Protein AF-A0A661FPR7-F1 (afdb_monomer_lite)

pLDDT: mean 86.94, std 18.18, range [36.91, 98.88]

Structure (mmCIF, N/CA/C/O backbone):
data_AF-A0A661FPR7-F1
#
_entry.id   AF-A0A661FPR7-F1
#
loop_
_atom_site.group_PDB
_atom_site.id
_atom_site.type_symbol
_atom_site.label_atom_id
_atom_site.label_alt_id
_atom_site.label_comp_id
_atom_site.label_asym_id
_atom_site.label_entity_id
_atom_site.label_seq_id
_atom_site.pdbx_PDB_ins_code
_atom_site.Cartn_x
_atom_site.Cartn_y
_atom_site.Cartn_z
_atom_site.occupancy
_atom_site.B_iso_or_equiv
_atom_site.auth_seq_id
_atom_site.auth_comp_id
_atom_site.auth_asym_id
_atom_site.auth_atom_id
_atom_site.pdbx_PDB_model_num
ATOM 1 N N . MET A 1 1 ? 42.138 3.152 46.564 1.00 50.97 1 MET A N 1
ATOM 2 C CA . MET A 1 1 ? 40.752 2.618 46.554 1.00 50.97 1 MET A CA 1
ATOM 3 C C . MET A 1 1 ? 39.761 3.448 45.721 1.00 50.97 1 MET A C 1
ATOM 5 O O . MET A 1 1 ? 38.853 2.860 45.160 1.00 50.97 1 MET A O 1
ATOM 9 N N . LYS A 1 2 ? 39.951 4.770 45.554 1.00 46.88 2 LYS A N 1
ATOM 10 C CA . LYS A 1 2 ? 39.061 5.651 44.760 1.00 46.88 2 LYS A CA 1
ATOM 11 C C . LYS A 1 2 ? 39.205 5.530 43.225 1.00 46.88 2 LYS A C 1
ATOM 13 O O . LYS A 1 2 ? 38.244 5.765 42.508 1.00 46.88 2 LYS A O 1
ATOM 18 N N . ALA A 1 3 ? 40.358 5.079 42.719 1.00 44.66 3 ALA A N 1
ATOM 19 C CA . ALA A 1 3 ? 40.619 4.968 41.275 1.00 44.66 3 ALA A CA 1
ATOM 20 C C . ALA A 1 3 ? 39.901 3.788 40.576 1.00 44.66 3 ALA A C 1
ATOM 22 O O . ALA A 1 3 ? 39.592 3.871 39.395 1.00 44.66 3 ALA A O 1
ATOM 23 N N . LYS A 1 4 ? 39.566 2.709 41.303 1.00 40.62 4 LYS A N 1
ATOM 24 C CA . LYS A 1 4 ? 38.882 1.528 40.732 1.00 40.62 4 LYS A CA 1
ATOM 25 C C . LYS A 1 4 ? 37.366 1.706 40.556 1.00 40.62 4 LYS A C 1
ATOM 27 O O . LYS A 1 4 ? 36.742 0.888 39.891 1.00 40.62 4 LYS A O 1
ATOM 32 N N . ILE A 1 5 ? 36.780 2.747 41.153 1.00 47.50 5 ILE A N 1
ATOM 33 C CA . ILE A 1 5 ? 35.338 3.032 41.066 1.00 47.50 5 ILE A CA 1
ATOM 34 C C . ILE A 1 5 ? 35.040 3.872 39.816 1.00 47.50 5 ILE A C 1
ATOM 36 O O . ILE A 1 5 ? 34.096 3.573 39.095 1.00 47.50 5 ILE A O 1
ATOM 40 N N . ILE A 1 6 ? 35.910 4.830 39.478 1.00 44.97 6 ILE A N 1
ATOM 41 C CA . ILE A 1 6 ? 35.763 5.676 38.278 1.00 44.97 6 ILE A CA 1
ATOM 42 C C . ILE A 1 6 ? 35.897 4.839 36.994 1.00 44.97 6 ILE A C 1
ATOM 44 O O . ILE A 1 6 ? 35.149 5.031 36.040 1.00 44.97 6 ILE A O 1
ATOM 48 N N . GLN A 1 7 ? 36.774 3.832 37.002 1.00 36.91 7 GLN A N 1
ATOM 49 C CA . GLN A 1 7 ? 36.985 2.942 35.858 1.00 36.91 7 GLN A CA 1
ATOM 50 C C . GLN A 1 7 ? 35.841 1.937 35.634 1.00 36.91 7 GLN A C 1
ATOM 52 O O . GLN A 1 7 ? 35.671 1.449 34.522 1.00 36.91 7 GLN A O 1
ATOM 57 N N . LYS A 1 8 ? 35.025 1.655 36.660 1.00 37.44 8 LYS A N 1
ATOM 58 C CA . LYS A 1 8 ? 33.826 0.814 36.517 1.00 37.44 8 LYS A CA 1
ATOM 59 C C . LYS A 1 8 ? 32.601 1.593 36.038 1.00 37.44 8 LYS A C 1
ATOM 61 O O . LYS A 1 8 ? 31.773 0.996 35.366 1.00 37.44 8 LYS A O 1
ATOM 66 N N . CYS A 1 9 ? 32.519 2.901 36.299 1.00 38.72 9 CYS A N 1
ATOM 67 C CA . CYS A 1 9 ? 31.453 3.739 35.739 1.00 38.72 9 CYS A CA 1
ATOM 68 C C . CYS A 1 9 ? 31.640 4.032 34.241 1.00 38.72 9 CYS A C 1
ATOM 70 O O . CYS A 1 9 ? 30.649 4.220 33.545 1.00 38.72 9 CYS A O 1
ATOM 72 N N . LEU A 1 10 ? 32.878 4.036 33.724 1.00 40.69 10 LEU A N 1
ATOM 73 C CA . LEU A 1 10 ? 33.119 4.205 32.282 1.00 40.69 10 LEU A CA 1
ATOM 74 C C . LEU A 1 10 ? 32.788 2.951 31.457 1.00 40.69 10 LEU A C 1
ATOM 76 O O . LEU A 1 10 ? 32.468 3.073 30.280 1.00 40.69 10 LEU A O 1
ATOM 80 N N . LEU A 1 11 ? 32.847 1.758 32.058 1.00 37.34 11 LEU A N 1
ATOM 81 C CA . LEU A 1 11 ? 32.627 0.496 31.340 1.00 37.34 11 LEU A CA 1
ATOM 82 C C . LEU A 1 11 ? 31.146 0.082 31.268 1.00 37.34 11 LEU A C 1
ATOM 84 O O . LEU A 1 11 ? 30.785 -0.761 30.457 1.00 37.34 11 LEU A O 1
ATOM 88 N N . SER A 1 12 ? 30.278 0.666 32.100 1.00 43.31 12 SER A N 1
ATOM 89 C CA . SER A 1 12 ? 28.834 0.383 32.118 1.00 43.31 12 SER A CA 1
ATOM 90 C C . SER A 1 12 ? 28.006 1.294 31.202 1.00 43.31 12 SER A C 1
ATOM 92 O O . SER A 1 12 ? 26.794 1.132 31.127 1.00 43.31 12 SER A O 1
ATOM 94 N N . MET A 1 13 ? 28.639 2.245 30.508 1.00 46.16 13 MET A N 1
ATOM 95 C CA . MET A 1 13 ? 27.982 3.248 29.655 1.00 46.16 13 MET A CA 1
ATOM 96 C C . MET A 1 13 ? 28.426 3.122 28.187 1.00 46.16 13 MET A C 1
ATOM 98 O O . MET A 1 13 ? 28.633 4.115 27.501 1.00 46.16 13 MET A O 1
ATOM 102 N N . GLN A 1 14 ? 28.639 1.887 27.723 1.00 48.88 14 GLN A N 1
ATOM 103 C CA . GLN A 1 14 ? 29.026 1.569 26.339 1.00 48.88 14 GLN A CA 1
ATOM 104 C C . GLN A 1 14 ? 28.109 0.529 25.673 1.00 48.88 14 GLN A C 1
ATOM 106 O O . GLN A 1 14 ? 28.431 0.026 24.605 1.00 48.88 14 GLN A O 1
ATOM 111 N N . LEU A 1 15 ? 26.931 0.259 26.246 1.00 46.62 15 LEU A N 1
ATOM 112 C CA . LEU A 1 15 ? 25.796 -0.274 25.484 1.00 46.62 15 LEU A CA 1
ATOM 113 C C . LEU A 1 15 ? 24.880 0.886 25.069 1.00 46.62 15 LEU A C 1
ATOM 115 O O . LEU A 1 15 ? 23.708 0.929 25.427 1.00 46.62 15 LEU A O 1
ATOM 119 N N . LEU A 1 16 ? 25.424 1.862 24.335 1.00 52.44 16 LEU A N 1
ATOM 120 C CA . LEU A 1 16 ? 24.575 2.611 23.413 1.00 52.44 16 LEU A CA 1
ATOM 121 C C . LEU A 1 16 ? 24.360 1.672 22.231 1.00 52.44 16 LEU A C 1
ATOM 123 O O . LEU A 1 16 ? 25.306 1.369 21.506 1.00 52.44 16 LEU A O 1
ATOM 127 N N . GLY A 1 17 ? 23.142 1.142 22.129 1.00 53.03 17 GLY A N 1
ATOM 128 C CA . GLY A 1 17 ? 22.729 0.257 21.052 1.00 53.03 17 GLY A CA 1
ATOM 129 C C . GLY A 1 17 ? 23.097 0.869 19.709 1.00 53.03 17 GLY A C 1
ATOM 130 O O . GLY A 1 17 ? 22.584 1.919 19.332 1.00 53.03 17 GLY A O 1
ATOM 131 N N . PHE A 1 18 ? 24.011 0.213 19.006 1.00 47.75 18 PHE A N 1
ATOM 132 C CA . PHE A 1 18 ? 24.222 0.462 17.594 1.00 47.75 18 PHE A CA 1
ATOM 133 C C . PHE A 1 18 ? 22.993 -0.132 16.895 1.00 47.75 18 PHE A C 1
ATOM 135 O O . PHE A 1 18 ? 22.941 -1.339 16.663 1.00 47.75 18 PHE A O 1
ATOM 142 N N . SER A 1 19 ? 21.948 0.671 16.667 1.00 50.56 19 SER A N 1
ATOM 143 C CA . SER A 1 19 ? 20.879 0.252 15.763 1.00 50.56 19 SER A CA 1
ATOM 144 C C . SER A 1 19 ? 21.495 0.209 14.373 1.00 50.56 19 SER A C 1
ATOM 146 O O . SER A 1 19 ? 21.846 1.247 13.811 1.00 50.56 19 SER A O 1
ATOM 148 N N . MET A 1 20 ? 21.690 -0.991 13.836 1.00 50.03 20 MET A N 1
ATOM 149 C CA . MET A 1 20 ? 21.949 -1.128 12.409 1.00 50.03 20 MET A CA 1
ATOM 150 C C . MET A 1 20 ? 20.710 -0.551 11.724 1.00 50.03 20 MET A C 1
ATOM 152 O O . MET A 1 20 ? 19.606 -1.029 11.983 1.00 50.03 20 MET A O 1
ATOM 156 N N . ALA A 1 21 ? 20.869 0.515 10.940 1.00 54.47 21 ALA A N 1
ATOM 157 C CA . ALA A 1 21 ? 19.799 0.951 10.059 1.00 54.47 21 ALA A CA 1
ATOM 158 C C . ALA A 1 21 ? 19.581 -0.197 9.069 1.00 54.47 21 ALA A C 1
ATOM 160 O O . ALA A 1 21 ? 20.452 -0.483 8.248 1.00 54.47 21 ALA A O 1
ATOM 161 N N . VAL A 1 22 ? 18.481 -0.927 9.229 1.00 58.44 22 VAL A N 1
ATOM 162 C CA . VAL A 1 22 ? 18.015 -1.835 8.187 1.00 58.44 22 VAL A CA 1
ATOM 163 C C . VAL A 1 22 ? 17.546 -0.929 7.056 1.00 58.44 22 VAL A C 1
ATOM 165 O O . VAL A 1 22 ? 16.702 -0.064 7.282 1.00 58.44 22 VAL A O 1
ATOM 168 N N . LEU A 1 23 ? 18.149 -1.073 5.876 1.00 65.75 23 LEU A N 1
ATOM 169 C CA . LEU A 1 23 ? 17.612 -0.461 4.665 1.00 65.75 23 LEU A CA 1
ATOM 170 C C . LEU A 1 23 ? 16.286 -1.175 4.395 1.00 65.75 23 LEU A C 1
ATOM 172 O O . LEU A 1 23 ? 16.281 -2.376 4.136 1.00 65.75 23 LEU A O 1
ATOM 176 N N . SER A 1 24 ? 15.183 -0.461 4.570 1.00 74.25 24 SER A N 1
ATOM 177 C CA . SER A 1 24 ? 13.824 -0.952 4.357 1.00 74.25 24 SER A CA 1
ATOM 178 C C . SER A 1 24 ? 13.131 -0.010 3.381 1.00 74.25 24 SER A C 1
ATOM 180 O O . SER A 1 24 ? 13.503 1.157 3.248 1.00 74.25 24 SER A O 1
ATOM 182 N N . SER A 1 25 ? 12.130 -0.520 2.684 1.00 83.62 25 SER A N 1
ATOM 183 C CA . SER A 1 25 ? 11.244 0.275 1.845 1.00 83.62 25 SER A CA 1
ATOM 184 C C . SER A 1 25 ? 9.880 0.318 2.527 1.00 83.62 25 SER A C 1
ATOM 186 O O . SER A 1 25 ? 8.997 -0.454 2.164 1.00 83.62 25 SER A O 1
ATOM 188 N N . PRO A 1 26 ? 9.710 1.123 3.591 1.00 90.94 26 PRO A N 1
ATOM 189 C CA . PRO A 1 26 ? 8.502 1.103 4.385 1.00 90.94 26 PRO A CA 1
ATOM 190 C C . PRO A 1 26 ? 7.349 1.640 3.552 1.00 90.94 26 PRO A C 1
ATOM 192 O O . PRO A 1 26 ? 7.398 2.759 3.037 1.00 90.94 26 PRO A O 1
ATOM 195 N N . ILE A 1 27 ? 6.276 0.867 3.493 1.00 97.12 27 ILE A N 1
ATOM 196 C CA . ILE A 1 27 ? 4.983 1.371 3.062 1.00 97.12 27 ILE A CA 1
ATOM 197 C C . ILE A 1 27 ? 4.200 1.737 4.312 1.00 97.12 27 ILE A C 1
ATOM 199 O O . ILE A 1 27 ? 3.869 0.885 5.137 1.00 97.12 27 ILE A O 1
ATOM 203 N N . TYR A 1 28 ? 3.919 3.023 4.467 1.00 97.25 28 TYR A N 1
ATOM 204 C CA . TYR A 1 28 ? 3.070 3.513 5.534 1.00 97.25 28 TYR A CA 1
ATOM 205 C C . TYR A 1 28 ? 1.617 3.570 5.087 1.00 97.25 28 TYR A C 1
ATOM 207 O O . TYR A 1 28 ? 1.343 3.918 3.940 1.00 97.25 28 TYR A O 1
ATOM 215 N N . TYR A 1 29 ? 0.692 3.308 6.005 1.00 97.94 29 TYR A N 1
ATOM 216 C CA . TYR A 1 29 ? -0.738 3.459 5.777 1.00 97.94 29 TYR A CA 1
ATOM 217 C C . TYR A 1 29 ? -1.387 4.367 6.823 1.00 97.94 29 TYR A C 1
ATOM 219 O O . TYR A 1 29 ? -1.056 4.347 8.011 1.00 97.94 29 TYR A O 1
ATOM 227 N N . GLN A 1 30 ? -2.367 5.144 6.383 1.00 97.56 30 GLN A N 1
ATOM 228 C CA . GLN A 1 30 ? -3.408 5.714 7.227 1.00 97.56 30 GLN A CA 1
ATOM 229 C C . GLN A 1 30 ? -4.726 5.035 6.863 1.00 97.56 30 GLN A C 1
ATOM 231 O O . GLN A 1 30 ? -4.957 4.731 5.700 1.00 97.56 30 GLN A O 1
ATOM 236 N N . VAL A 1 31 ? -5.567 4.760 7.860 1.00 97.69 31 VAL A N 1
ATOM 237 C CA . VAL A 1 31 ? -6.876 4.132 7.661 1.00 97.69 31 VAL A CA 1
ATOM 238 C C . VAL A 1 31 ? -7.974 5.055 8.159 1.00 97.69 31 VAL A C 1
ATOM 240 O O . VAL A 1 31 ? -7.903 5.562 9.280 1.00 97.69 31 VAL A O 1
ATOM 243 N N . THR A 1 32 ? -8.996 5.256 7.331 1.00 97.94 32 THR A N 1
ATOM 244 C CA . THR A 1 32 ? -10.177 6.053 7.673 1.00 97.94 32 THR A CA 1
ATOM 245 C C . THR A 1 32 ? -11.442 5.232 7.449 1.00 97.94 32 THR A C 1
ATOM 247 O O . THR A 1 32 ? -11.613 4.623 6.398 1.00 97.94 32 THR A O 1
ATOM 250 N N . GLU A 1 33 ? -12.346 5.217 8.430 1.00 98.12 33 GLU A N 1
ATOM 251 C CA . GLU A 1 33 ? -13.691 4.657 8.254 1.00 98.12 33 GLU A CA 1
ATOM 252 C C . GLU A 1 33 ? -14.543 5.632 7.435 1.00 98.12 33 GLU A C 1
ATOM 254 O O . GLU A 1 33 ? -14.711 6.791 7.821 1.00 98.12 33 GLU A O 1
ATOM 259 N N . ILE A 1 34 ? -15.083 5.165 6.310 1.00 97.94 34 ILE A N 1
ATOM 260 C CA . ILE A 1 34 ? -15.958 5.960 5.443 1.00 97.94 34 ILE A CA 1
ATOM 261 C C . ILE A 1 34 ? -17.411 5.787 5.883 1.00 97.94 34 ILE A C 1
ATOM 263 O O . ILE A 1 34 ? -18.130 6.767 6.090 1.00 97.94 34 ILE A O 1
ATOM 267 N N . SER A 1 35 ? -17.853 4.534 6.027 1.00 97.12 35 SER A N 1
ATOM 268 C CA . SER A 1 35 ? -19.194 4.205 6.507 1.00 97.12 35 SER A CA 1
ATOM 269 C C . SER A 1 35 ? -19.309 2.731 6.878 1.00 97.12 35 SER A C 1
ATOM 271 O O . SER A 1 35 ? -19.083 1.869 6.037 1.00 97.12 35 SER A O 1
ATOM 273 N N . GLY A 1 36 ? -19.737 2.423 8.104 1.00 96.00 36 GLY A N 1
ATOM 274 C CA . GLY A 1 36 ? -20.021 1.043 8.497 1.00 96.00 36 GLY A CA 1
ATOM 275 C C . GLY A 1 36 ? -18.762 0.181 8.450 1.00 96.00 36 GLY A C 1
ATOM 276 O O . GLY A 1 36 ? -17.856 0.384 9.248 1.00 96.00 36 GLY A O 1
ATOM 277 N N . ASN A 1 37 ? -18.719 -0.788 7.537 1.00 97.25 37 ASN A N 1
ATOM 278 C CA . ASN A 1 37 ? -17.545 -1.626 7.314 1.00 97.25 37 ASN A CA 1
ATOM 279 C C . ASN A 1 37 ? -16.697 -1.189 6.108 1.00 97.25 37 ASN A C 1
ATOM 281 O O . ASN A 1 37 ? -15.737 -1.878 5.780 1.00 97.25 37 ASN A O 1
ATOM 285 N N . THR A 1 38 ? -17.022 -0.066 5.468 1.00 98.56 38 THR A N 1
ATOM 286 C CA . THR A 1 38 ? -16.238 0.497 4.369 1.00 98.56 38 THR A CA 1
ATOM 287 C C . THR A 1 38 ? -15.138 1.403 4.916 1.00 98.56 38 THR A C 1
ATOM 289 O O . THR A 1 38 ? -15.410 2.394 5.608 1.00 98.56 38 THR A O 1
ATOM 292 N N . TYR A 1 39 ? -13.896 1.089 4.561 1.00 98.81 39 TYR A N 1
ATOM 293 C CA . TYR A 1 39 ? -12.690 1.812 4.955 1.00 98.81 39 TYR A CA 1
ATOM 294 C C . TYR A 1 39 ? -11.909 2.271 3.724 1.00 98.81 39 TYR A C 1
ATOM 296 O O . TYR A 1 39 ? -12.065 1.735 2.631 1.00 98.81 39 TYR A O 1
ATOM 304 N N . GLU A 1 40 ? -11.049 3.266 3.910 1.00 98.75 40 GLU A N 1
ATOM 305 C CA . GLU A 1 40 ? -10.048 3.670 2.927 1.00 98.75 40 GLU A CA 1
ATOM 306 C C . GLU A 1 40 ? -8.661 3.626 3.563 1.00 98.75 40 GLU A C 1
ATOM 308 O O . GLU A 1 40 ? -8.449 4.204 4.635 1.00 98.75 40 GLU A O 1
ATOM 313 N N . TYR A 1 41 ? -7.729 2.949 2.892 1.00 98.75 41 TYR A N 1
ATOM 314 C CA . TYR A 1 41 ? -6.305 3.102 3.146 1.00 98.75 41 TYR A CA 1
ATOM 315 C C . TYR A 1 41 ? -5.740 4.203 2.257 1.00 98.75 41 TYR A C 1
ATOM 317 O O . TYR A 1 41 ? -5.960 4.202 1.047 1.00 98.75 41 TYR A O 1
ATOM 325 N N . GLN A 1 42 ? -4.959 5.101 2.849 1.00 98.62 42 GLN A N 1
ATOM 326 C CA . GLN A 1 42 ? -4.077 6.012 2.129 1.00 98.62 42 GLN A CA 1
ATOM 327 C C . GLN A 1 42 ? -2.627 5.615 2.391 1.00 98.62 42 GLN A C 1
ATOM 329 O O . GLN A 1 42 ? -2.222 5.500 3.550 1.00 98.62 42 GLN A O 1
ATOM 334 N N . TYR A 1 43 ? -1.846 5.429 1.327 1.00 98.56 43 TYR A N 1
ATOM 335 C CA . TYR A 1 43 ? -0.477 4.934 1.430 1.00 98.56 43 TYR A CA 1
ATOM 336 C C . TYR A 1 43 ? 0.576 5.997 1.119 1.00 98.56 43 TYR A C 1
ATOM 338 O O . TYR A 1 43 ? 0.415 6.849 0.235 1.00 98.56 43 TYR A O 1
ATOM 346 N N . THR A 1 44 ? 1.697 5.878 1.827 1.00 97.81 44 THR A N 1
ATOM 347 C CA . THR A 1 44 ? 2.954 6.571 1.548 1.00 97.81 44 THR A CA 1
ATOM 348 C C . THR A 1 44 ? 4.063 5.536 1.433 1.00 97.81 44 THR A C 1
ATOM 350 O O . THR A 1 44 ? 4.404 4.881 2.414 1.00 97.81 44 THR A O 1
ATOM 353 N N . VAL A 1 45 ? 4.654 5.413 0.250 1.00 97.62 45 VAL A N 1
ATOM 354 C CA . VAL A 1 45 ? 5.756 4.488 -0.021 1.00 97.62 45 VAL A CA 1
ATOM 355 C C . VAL A 1 45 ? 7.072 5.230 0.172 1.00 97.62 45 VAL A C 1
ATOM 357 O O . VAL A 1 45 ? 7.332 6.232 -0.496 1.00 97.62 45 VAL A O 1
ATOM 360 N N . GLY A 1 46 ? 7.889 4.779 1.117 1.00 95.69 46 GLY A N 1
ATOM 361 C CA . GLY A 1 46 ? 9.247 5.264 1.329 1.00 95.69 46 GLY A CA 1
ATOM 362 C C . GLY A 1 46 ? 10.270 4.330 0.695 1.00 95.69 46 GLY A C 1
ATOM 363 O O . GLY A 1 46 ? 10.101 3.116 0.708 1.00 95.69 46 GLY A O 1
ATOM 364 N N . ASN A 1 47 ? 11.366 4.894 0.198 1.00 95.44 47 ASN A N 1
ATOM 365 C CA . ASN A 1 47 ? 12.488 4.127 -0.321 1.00 95.44 47 ASN A CA 1
ATOM 366 C C . ASN A 1 47 ? 13.751 4.443 0.483 1.00 95.44 47 ASN A C 1
ATOM 368 O O . ASN A 1 47 ? 14.319 5.519 0.325 1.00 95.44 47 ASN A O 1
ATOM 372 N N . GLN A 1 48 ? 14.201 3.531 1.348 1.00 91.38 48 GLN A N 1
ATOM 373 C CA . GLN A 1 48 ? 15.544 3.612 1.944 1.00 91.38 48 GLN A CA 1
ATOM 374 C C . GLN A 1 48 ? 16.481 2.537 1.383 1.00 91.38 48 GLN A C 1
ATOM 376 O O . GLN A 1 48 ? 17.473 2.181 2.014 1.00 91.38 48 GLN A O 1
ATOM 381 N N . SER A 1 49 ? 16.177 2.004 0.199 1.00 89.75 49 SER A N 1
ATOM 382 C CA . SER A 1 49 ? 17.073 1.129 -0.549 1.00 89.75 49 SER A CA 1
ATOM 383 C C . SER A 1 49 ? 18.042 1.941 -1.424 1.00 89.75 49 SER A C 1
ATOM 385 O O . SER A 1 49 ? 17.960 3.164 -1.521 1.00 89.75 49 SER A O 1
ATOM 387 N N . ALA A 1 50 ? 18.998 1.256 -2.055 1.00 90.56 50 ALA A N 1
ATOM 388 C CA . ALA A 1 50 ? 19.983 1.882 -2.941 1.00 90.56 50 ALA A CA 1
ATOM 389 C C . ALA A 1 50 ? 19.523 2.002 -4.408 1.00 90.56 50 ALA A C 1
ATOM 391 O O . ALA A 1 50 ? 20.246 2.586 -5.215 1.00 90.56 50 ALA A O 1
ATOM 392 N N . ALA A 1 51 ? 18.372 1.424 -4.756 1.00 92.31 51 ALA A N 1
ATOM 393 C CA . ALA A 1 51 ? 17.799 1.436 -6.098 1.00 92.31 51 ALA A CA 1
ATOM 394 C C . ALA A 1 51 ? 16.443 2.144 -6.082 1.00 92.31 51 ALA A C 1
ATOM 396 O O . ALA A 1 51 ? 15.847 2.302 -5.018 1.00 92.31 51 ALA A O 1
ATOM 397 N N . ASP A 1 52 ? 15.961 2.574 -7.242 1.00 95.62 52 ASP A N 1
ATOM 398 C CA . ASP A 1 52 ? 14.618 3.136 -7.363 1.00 95.62 52 ASP A CA 1
ATOM 399 C C . ASP A 1 52 ? 13.570 2.033 -7.109 1.00 95.62 52 ASP A C 1
ATOM 401 O O . ASP A 1 52 ? 13.777 0.876 -7.476 1.00 95.62 52 ASP A O 1
ATOM 405 N N . ILE A 1 53 ? 12.450 2.384 -6.473 1.00 97.19 53 ILE A N 1
ATOM 406 C CA . ILE A 1 53 ? 11.267 1.513 -6.409 1.00 97.19 53 ILE A CA 1
ATOM 407 C C . ILE A 1 53 ? 10.377 1.870 -7.586 1.00 97.19 53 ILE A C 1
ATOM 409 O O . ILE A 1 53 ? 9.854 2.984 -7.646 1.00 97.19 53 ILE A O 1
ATOM 413 N N . GLU A 1 54 ? 10.205 0.927 -8.500 1.00 97.81 54 GLU A N 1
ATOM 414 C CA . GLU A 1 54 ? 9.419 1.116 -9.718 1.00 97.81 54 GLU A CA 1
ATOM 415 C C . GLU A 1 54 ? 8.107 0.329 -9.688 1.00 97.81 54 GLU A C 1
ATOM 417 O O . GLU A 1 54 ? 7.160 0.756 -10.331 1.00 97.81 54 GLU A O 1
ATOM 422 N N . GLU A 1 55 ? 8.003 -0.747 -8.906 1.00 98.25 55 GLU A N 1
ATOM 423 C CA . GLU A 1 55 ? 6.779 -1.542 -8.773 1.00 98.25 55 GLU A CA 1
ATOM 424 C C . GLU A 1 55 ? 6.626 -2.072 -7.345 1.00 98.25 55 GLU A C 1
ATOM 426 O O . GLU A 1 55 ? 7.611 -2.411 -6.676 1.00 98.25 55 GLU A O 1
ATOM 431 N N . PHE A 1 56 ? 5.389 -2.119 -6.859 1.00 98.56 56 PHE A N 1
ATOM 432 C CA . PHE A 1 56 ? 5.051 -2.760 -5.596 1.00 98.56 56 PHE A CA 1
ATOM 433 C C . PHE A 1 56 ? 3.616 -3.284 -5.613 1.00 98.56 56 PHE A C 1
ATOM 435 O O . PHE A 1 56 ? 2.732 -2.686 -6.229 1.00 98.56 56 PHE A O 1
ATOM 442 N N . THR A 1 57 ? 3.383 -4.336 -4.835 1.00 98.75 57 THR A N 1
ATOM 443 C CA . THR A 1 57 ? 2.064 -4.937 -4.646 1.00 98.75 57 THR A CA 1
ATOM 444 C C . THR A 1 57 ? 1.744 -5.023 -3.159 1.00 98.75 57 THR A C 1
ATOM 446 O O . THR A 1 57 ? 2.572 -5.464 -2.365 1.00 98.75 57 THR A O 1
ATOM 449 N N . ILE A 1 58 ? 0.542 -4.603 -2.764 1.00 98.81 58 ILE A N 1
ATOM 450 C CA . ILE A 1 58 ? 0.004 -4.729 -1.403 1.00 98.81 58 ILE A CA 1
ATOM 451 C C . ILE A 1 58 ? -1.153 -5.724 -1.437 1.00 98.81 58 ILE A C 1
ATOM 453 O O . ILE A 1 58 ? -2.100 -5.544 -2.202 1.00 98.81 58 ILE A O 1
ATOM 457 N N . TYR A 1 59 ? -1.098 -6.743 -0.586 1.00 98.69 59 TYR A N 1
ATOM 458 C CA . TYR A 1 59 ? -2.058 -7.841 -0.582 1.00 98.69 59 TYR A CA 1
ATOM 459 C C . TYR A 1 59 ? -3.204 -7.607 0.407 1.00 98.69 59 TYR A C 1
ATOM 461 O O . TYR A 1 59 ? -3.034 -7.035 1.485 1.00 98.69 59 TYR 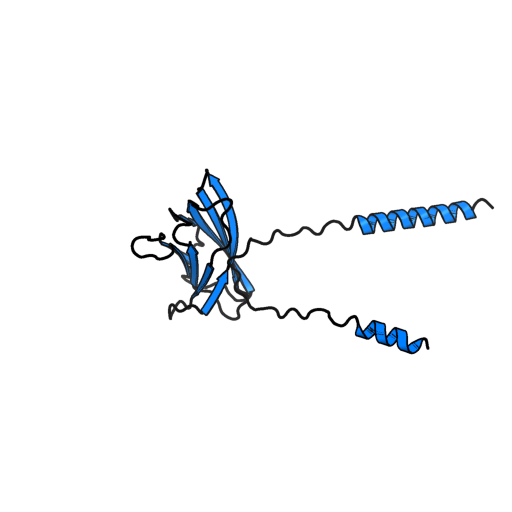A O 1
ATOM 469 N N . PHE A 1 60 ? -4.389 -8.064 0.020 1.00 98.69 60 PHE A N 1
ATOM 470 C CA . PHE A 1 60 ? -5.632 -7.987 0.772 1.00 98.69 60 PHE A CA 1
ATOM 471 C C . PHE A 1 60 ? -6.157 -9.408 0.989 1.00 98.69 60 PHE A C 1
ATOM 473 O O . PHE A 1 60 ? -6.790 -9.985 0.105 1.00 98.69 60 PHE A O 1
ATOM 480 N N . ASP A 1 61 ? -5.892 -9.947 2.181 1.00 98.31 61 ASP A N 1
ATOM 481 C CA . ASP A 1 61 ? -6.200 -11.327 2.564 1.00 98.31 61 ASP A CA 1
ATOM 482 C C . ASP A 1 61 ? -7.633 -11.760 2.210 1.00 98.31 61 ASP A C 1
ATOM 484 O O . ASP A 1 61 ? -8.632 -11.119 2.587 1.00 98.31 61 ASP A O 1
ATOM 488 N N . LEU A 1 62 ? -7.738 -12.924 1.571 1.00 97.88 62 LEU A N 1
ATOM 489 C CA . LEU A 1 62 ? -9.005 -13.570 1.265 1.00 97.88 62 LEU A CA 1
ATOM 490 C C . LEU A 1 62 ? -9.855 -13.771 2.530 1.00 97.88 62 LEU A C 1
ATOM 492 O O . LEU A 1 62 ? -9.440 -14.369 3.526 1.00 97.88 62 LEU A O 1
ATOM 496 N N . GLY A 1 63 ? -11.105 -13.306 2.469 1.00 96.88 63 GLY A N 1
ATOM 497 C CA . GLY A 1 63 ? -12.076 -13.425 3.559 1.00 96.88 63 GLY A CA 1
ATOM 498 C C . GLY A 1 63 ? -11.961 -12.352 4.647 1.00 96.88 63 GLY A C 1
ATOM 499 O O . GLY A 1 63 ? -12.795 -12.338 5.554 1.00 96.88 63 GLY A O 1
ATOM 500 N N . LEU A 1 64 ? -10.982 -11.443 4.561 1.00 98.12 64 LEU A N 1
ATOM 501 C CA . LEU A 1 64 ? -10.917 -10.240 5.399 1.00 98.12 64 LEU A CA 1
ATOM 502 C C . LEU A 1 64 ? -11.329 -8.972 4.651 1.00 98.12 64 LEU A C 1
ATOM 504 O O . LEU A 1 64 ? -11.821 -8.040 5.289 1.00 98.12 64 LEU A O 1
ATOM 508 N N . TYR A 1 65 ? -11.162 -8.948 3.334 1.00 98.56 65 TYR A N 1
ATOM 509 C CA . TYR A 1 65 ? -11.396 -7.781 2.493 1.00 98.56 65 TYR A CA 1
ATOM 510 C C . TYR A 1 65 ? -12.281 -8.147 1.297 1.00 98.56 65 TYR A C 1
ATOM 512 O O . TYR A 1 65 ? -12.173 -9.248 0.767 1.00 98.56 65 TYR A O 1
ATOM 520 N N . GLU A 1 66 ? -13.148 -7.229 0.870 1.00 98.25 66 GLU A N 1
ATOM 521 C CA . GLU A 1 66 ? -13.969 -7.340 -0.344 1.00 98.25 66 GLU A CA 1
ATOM 522 C C . GLU A 1 66 ? -14.192 -5.952 -0.967 1.00 98.25 66 GLU A C 1
ATOM 524 O O . GLU A 1 66 ? -13.933 -4.924 -0.338 1.00 98.25 66 GLU A O 1
ATOM 529 N N . ASN A 1 67 ? -14.705 -5.915 -2.200 1.00 98.31 67 ASN A N 1
ATOM 530 C CA . ASN A 1 67 ? -15.080 -4.689 -2.913 1.00 98.31 67 ASN A CA 1
ATOM 531 C C . ASN A 1 67 ? -13.934 -3.664 -3.004 1.00 98.31 67 ASN A C 1
ATOM 533 O O . ASN A 1 67 ? -14.156 -2.464 -2.829 1.00 98.31 67 ASN A O 1
ATOM 537 N N . LEU A 1 68 ? -12.711 -4.134 -3.286 1.00 98.81 68 LEU A N 1
ATOM 538 C CA . LEU A 1 68 ? -11.551 -3.256 -3.451 1.00 98.81 68 LEU A CA 1
ATOM 539 C C . LEU A 1 68 ? -11.807 -2.243 -4.574 1.00 98.81 68 LEU A C 1
ATOM 541 O O . LEU A 1 68 ? -12.272 -2.599 -5.658 1.00 98.81 68 LEU A O 1
ATOM 545 N N . LEU A 1 69 ? -11.476 -0.983 -4.330 1.00 98.75 69 LEU A N 1
ATOM 546 C CA . LEU A 1 69 ? -11.661 0.114 -5.264 1.00 98.75 69 LEU A CA 1
ATOM 547 C C . LEU A 1 69 ? -10.458 1.050 -5.192 1.00 98.75 69 LEU A C 1
ATOM 549 O O . LEU A 1 69 ? -10.204 1.667 -4.160 1.00 98.75 69 LEU A O 1
ATOM 553 N N . LEU A 1 70 ? -9.756 1.212 -6.312 1.00 98.62 70 LEU A N 1
ATOM 554 C CA . LEU A 1 70 ? -8.731 2.242 -6.451 1.00 98.62 70 LEU A CA 1
ATOM 555 C C . LEU A 1 70 ? -9.397 3.625 -6.452 1.00 98.62 70 LEU A C 1
ATOM 557 O O . LEU A 1 70 ? -10.130 3.963 -7.385 1.00 98.62 70 LEU A O 1
ATOM 561 N N . THR A 1 71 ? -9.146 4.428 -5.419 1.00 98.50 71 THR A N 1
ATOM 562 C CA . THR A 1 71 ? -9.728 5.774 -5.290 1.00 98.50 71 THR A CA 1
ATOM 563 C C . THR A 1 71 ? -8.757 6.877 -5.687 1.00 98.50 71 THR A C 1
ATOM 565 O O . THR A 1 71 ? -9.194 7.924 -6.172 1.00 98.50 71 THR A O 1
ATOM 568 N N . ALA A 1 72 ? -7.450 6.647 -5.545 1.00 98.31 72 ALA A N 1
ATOM 569 C CA . ALA A 1 72 ? -6.422 7.580 -5.991 1.00 98.31 72 ALA A CA 1
ATOM 570 C C . ALA A 1 72 ? -5.111 6.873 -6.351 1.00 98.31 72 ALA A C 1
ATOM 572 O O . ALA A 1 72 ? -4.718 5.899 -5.710 1.00 98.31 72 ALA A O 1
ATOM 573 N N . SER A 1 73 ? -4.418 7.421 -7.349 1.00 97.94 73 SER A N 1
ATOM 574 C CA . SER A 1 73 ? -3.031 7.096 -7.671 1.00 97.94 73 SER A CA 1
ATOM 575 C C . SER A 1 73 ? -2.307 8.345 -8.202 1.00 97.94 73 SER A C 1
ATOM 577 O O . SER A 1 73 ? -2.948 9.191 -8.845 1.00 97.94 73 SER A O 1
ATOM 579 N N . PRO A 1 74 ? -1.001 8.524 -7.927 1.00 97.75 74 PRO A N 1
ATOM 580 C CA . PRO A 1 74 ? -0.179 9.537 -8.579 1.00 97.75 74 PRO A CA 1
ATOM 581 C C . PRO A 1 74 ? -0.210 9.414 -10.111 1.00 97.75 74 PRO A C 1
ATOM 583 O O . PRO A 1 74 ? -0.217 8.323 -10.662 1.00 97.75 74 PRO A O 1
ATOM 586 N N . ALA A 1 75 ? -0.181 10.547 -10.819 1.00 95.56 75 ALA A N 1
ATOM 587 C CA . ALA A 1 75 ? -0.415 10.585 -12.269 1.00 95.56 75 ALA A CA 1
ATOM 588 C C . ALA A 1 75 ? 0.610 9.809 -13.123 1.00 95.56 75 ALA A C 1
ATOM 590 O O . ALA A 1 75 ? 0.274 9.385 -14.225 1.00 95.56 75 ALA A O 1
ATOM 591 N N . ASP A 1 76 ? 1.840 9.644 -12.630 1.00 96.75 76 ASP A N 1
ATOM 592 C CA . ASP A 1 76 ? 2.923 8.938 -13.328 1.00 96.75 76 ASP A CA 1
ATOM 593 C C . ASP A 1 76 ? 3.040 7.460 -12.904 1.00 96.75 76 ASP A C 1
ATOM 595 O O . ASP A 1 76 ? 4.069 6.830 -13.148 1.00 96.75 76 ASP A O 1
ATOM 599 N N . TRP A 1 77 ? 2.004 6.917 -12.257 1.00 98.25 77 TRP A N 1
ATOM 600 C CA . TRP A 1 77 ? 1.908 5.523 -11.829 1.00 98.25 77 TRP A CA 1
ATOM 601 C C . TRP A 1 77 ? 0.666 4.878 -12.443 1.00 98.25 77 TRP A C 1
ATOM 603 O O . TRP A 1 77 ? -0.417 5.464 -12.444 1.00 98.25 77 TRP A O 1
ATOM 613 N N . ASP A 1 78 ? 0.836 3.678 -12.986 1.00 98.12 78 ASP A N 1
ATOM 614 C CA . ASP A 1 78 ? -0.260 2.811 -13.392 1.00 98.12 78 ASP A CA 1
ATOM 615 C C . ASP A 1 78 ? -0.603 1.904 -12.223 1.00 98.12 78 ASP A C 1
ATOM 617 O O . ASP A 1 78 ? 0.263 1.245 -11.656 1.00 98.12 78 ASP A O 1
ATOM 621 N N . SER A 1 79 ? -1.860 1.930 -11.818 1.00 98.56 79 SER A N 1
ATOM 622 C CA . SER A 1 79 ? -2.310 1.319 -10.581 1.00 98.56 79 SER A CA 1
ATOM 623 C C . SER A 1 79 ? -3.576 0.535 -10.837 1.00 98.56 79 SER A C 1
ATOM 625 O O . SER A 1 79 ? -4.507 1.035 -11.475 1.00 98.56 79 SER A O 1
ATOM 627 N N . ILE A 1 80 ? -3.640 -0.666 -10.281 1.00 98.44 80 ILE A N 1
ATOM 628 C CA . ILE A 1 80 ? -4.795 -1.547 -10.403 1.00 98.44 80 ILE A CA 1
ATOM 629 C C . ILE A 1 80 ? -5.127 -2.186 -9.062 1.00 98.44 80 ILE A C 1
ATOM 631 O O . ILE A 1 80 ? -4.283 -2.316 -8.180 1.00 98.44 80 ILE A O 1
ATOM 635 N N . VAL A 1 81 ? -6.384 -2.590 -8.920 1.00 98.62 81 VAL A N 1
ATOM 636 C CA . VAL A 1 81 ? -6.820 -3.468 -7.836 1.00 98.62 81 VAL A CA 1
ATOM 637 C C . VAL A 1 81 ? -7.468 -4.702 -8.440 1.00 98.62 81 VAL A C 1
ATOM 639 O O . VAL A 1 81 ? -8.233 -4.575 -9.400 1.00 98.62 81 VAL A O 1
ATOM 642 N N . ASP A 1 82 ? -7.189 -5.866 -7.868 1.00 98.31 82 ASP A N 1
ATOM 643 C CA . ASP A 1 82 ? -7.900 -7.106 -8.168 1.00 98.31 82 ASP A CA 1
ATOM 644 C C . ASP A 1 82 ? -8.550 -7.675 -6.907 1.00 98.31 82 ASP A C 1
ATOM 646 O O . ASP A 1 82 ? -8.031 -7.531 -5.799 1.00 98.31 82 ASP A O 1
ATOM 650 N N . GLN A 1 83 ? -9.735 -8.261 -7.064 1.00 98.44 83 GLN A N 1
ATOM 651 C CA . GLN A 1 83 ? -10.531 -8.725 -5.927 1.00 98.44 83 GLN A CA 1
ATOM 652 C C . GLN A 1 83 ? -9.985 -10.044 -5.376 1.00 98.44 83 GLN A C 1
ATOM 654 O O . GLN A 1 83 ? -9.591 -10.898 -6.168 1.00 98.44 83 GLN A O 1
ATOM 659 N N . PRO A 1 84 ? -10.076 -10.282 -4.055 1.00 98.06 84 PRO A N 1
ATOM 660 C CA . PRO A 1 84 ? -9.889 -11.626 -3.522 1.00 98.06 84 PRO A CA 1
ATOM 661 C C . PRO A 1 84 ? -10.895 -12.599 -4.157 1.00 98.06 84 PRO A C 1
ATOM 663 O O . PRO A 1 84 ? -12.100 -12.319 -4.175 1.00 98.06 84 PRO A O 1
ATOM 666 N N . ASP A 1 85 ? -10.427 -13.746 -4.661 1.00 96.44 85 ASP A N 1
ATOM 667 C CA . ASP A 1 85 ? -11.279 -14.743 -5.325 1.00 96.44 85 ASP A CA 1
ATOM 668 C C . ASP A 1 85 ? -11.382 -16.029 -4.482 1.00 96.44 85 ASP A C 1
ATOM 670 O O . ASP A 1 85 ? -10.448 -16.821 -4.403 1.00 96.44 85 ASP A O 1
ATOM 674 N N . PRO A 1 86 ? -12.534 -16.334 -3.862 1.00 93.31 86 PRO A N 1
ATOM 675 C CA . PRO A 1 86 ? -12.705 -17.591 -3.133 1.00 93.31 86 PRO A CA 1
ATOM 676 C C . PRO A 1 86 ? -12.809 -18.827 -4.048 1.00 93.31 86 PRO A C 1
ATOM 678 O O . PRO A 1 86 ? -12.718 -19.959 -3.566 1.00 93.31 86 PRO A O 1
ATOM 681 N N . SER A 1 87 ? -13.042 -18.643 -5.352 1.00 94.06 87 SER A N 1
ATOM 682 C CA . SER A 1 87 ? -13.151 -19.723 -6.346 1.00 94.06 87 SER A CA 1
ATOM 683 C C . SER A 1 87 ? -11.780 -20.256 -6.761 1.00 94.06 87 SER A C 1
ATOM 685 O O . SER A 1 87 ? -11.647 -21.442 -7.077 1.00 94.06 87 SER A O 1
ATOM 687 N N . ILE A 1 88 ? -10.774 -19.384 -6.742 1.00 93.25 88 ILE A N 1
ATOM 688 C CA . ILE A 1 88 ? -9.357 -19.686 -6.925 1.00 93.25 88 ILE A CA 1
ATOM 689 C C . ILE A 1 88 ? -8.678 -19.039 -5.723 1.00 93.25 88 ILE A C 1
ATOM 691 O O . ILE A 1 88 ? -8.409 -17.858 -5.829 1.00 93.25 88 ILE A O 1
ATOM 695 N N . PRO A 1 89 ? -8.490 -19.759 -4.598 1.00 91.06 89 PRO A N 1
ATOM 696 C CA . PRO A 1 89 ? -8.278 -19.184 -3.266 1.00 91.06 89 PRO A CA 1
ATOM 697 C C . PRO A 1 89 ? -6.994 -18.357 -3.202 1.00 91.06 89 PRO A C 1
ATOM 699 O O . PRO A 1 89 ? -5.948 -18.852 -2.780 1.00 91.06 89 PRO A O 1
ATOM 702 N N . ASP A 1 90 ? -7.122 -17.121 -3.653 1.00 95.62 90 ASP A N 1
ATOM 703 C CA . ASP A 1 90 ? -6.062 -16.166 -3.905 1.00 95.62 90 ASP A CA 1
ATOM 704 C C . ASP A 1 90 ? -6.475 -14.835 -3.287 1.00 95.62 90 ASP A C 1
ATOM 706 O O . ASP A 1 90 ? -7.666 -14.489 -3.218 1.00 95.62 90 ASP A O 1
ATOM 710 N N . ASP A 1 91 ? -5.477 -14.130 -2.780 1.00 98.19 91 ASP A N 1
ATOM 711 C CA . ASP A 1 91 ? -5.681 -12.853 -2.119 1.00 98.19 91 ASP A CA 1
ATOM 712 C C . ASP A 1 91 ? -5.991 -11.778 -3.163 1.00 98.19 91 ASP A C 1
ATOM 714 O O . ASP A 1 91 ? -5.577 -11.850 -4.321 1.00 98.19 91 ASP A O 1
ATOM 718 N N . GLY A 1 92 ? -6.728 -10.752 -2.750 1.00 98.38 92 GLY A N 1
ATOM 719 C CA . GLY A 1 92 ? -6.837 -9.549 -3.564 1.00 98.38 92 GLY A CA 1
ATOM 720 C C . GLY A 1 92 ? -5.539 -8.771 -3.484 1.00 98.38 92 GLY A C 1
ATOM 721 O O . GLY A 1 92 ? -4.732 -8.966 -2.572 1.00 98.38 92 GLY A O 1
ATOM 722 N N . TYR A 1 93 ? -5.341 -7.835 -4.398 1.00 98.62 93 TYR A N 1
ATOM 723 C CA . TYR A 1 93 ? -4.148 -7.007 -4.347 1.00 98.62 93 TYR A CA 1
ATOM 724 C C . TYR A 1 93 ? -4.373 -5.625 -4.936 1.00 98.62 93 TYR A C 1
ATOM 726 O O . TYR A 1 93 ? -5.228 -5.406 -5.792 1.00 98.62 93 TYR A O 1
ATOM 734 N N . PHE A 1 94 ? -3.578 -4.686 -4.445 1.00 98.81 94 PHE A N 1
ATOM 735 C CA . PHE A 1 94 ? -3.330 -3.393 -5.047 1.00 98.81 94 PHE A CA 1
ATOM 736 C C . PHE A 1 94 ? -1.926 -3.420 -5.636 1.00 98.81 94 PHE A C 1
ATOM 738 O O . PHE A 1 94 ? -0.961 -3.568 -4.890 1.00 98.81 94 PHE A O 1
ATOM 745 N N . ASP A 1 95 ? -1.822 -3.279 -6.950 1.00 98.62 95 ASP A N 1
ATOM 746 C CA . ASP A 1 95 ? -0.552 -3.256 -7.666 1.00 98.62 95 ASP A CA 1
ATOM 747 C C . ASP A 1 95 ? -0.317 -1.885 -8.298 1.00 98.62 95 ASP A C 1
ATOM 749 O O . ASP A 1 95 ? -1.265 -1.213 -8.725 1.00 98.62 95 ASP A O 1
ATOM 753 N N . SER A 1 96 ? 0.938 -1.442 -8.309 1.00 98.62 96 SER A N 1
ATOM 754 C CA . SER A 1 96 ? 1.286 -0.116 -8.793 1.00 98.62 96 SER A CA 1
ATOM 755 C C . SER A 1 96 ? 2.680 -0.075 -9.413 1.00 98.62 96 SER A C 1
ATOM 757 O O . SER A 1 96 ? 3.680 -0.270 -8.722 1.00 98.62 96 SER A O 1
ATOM 759 N N . LEU A 1 97 ? 2.736 0.297 -10.693 1.00 98.44 97 LEU A N 1
ATOM 760 C CA . LEU A 1 97 ? 3.930 0.380 -11.532 1.00 98.44 97 LEU A CA 1
ATOM 761 C C . LEU A 1 97 ? 4.196 1.827 -11.976 1.00 98.44 97 LEU A C 1
ATOM 763 O O . LEU A 1 97 ? 3.325 2.510 -12.514 1.00 98.44 97 LEU A O 1
ATOM 767 N N . ALA A 1 98 ? 5.422 2.305 -11.804 1.00 98.12 98 ALA A N 1
ATOM 768 C CA . ALA A 1 98 ? 5.858 3.606 -12.289 1.00 98.12 98 ALA A CA 1
ATOM 769 C C . ALA A 1 98 ? 5.925 3.623 -13.827 1.00 98.12 98 ALA A C 1
ATOM 771 O O . ALA A 1 98 ? 6.572 2.789 -14.456 1.00 98.12 98 ALA A O 1
ATOM 772 N N . LEU A 1 99 ? 5.308 4.629 -14.453 1.00 96.75 99 LEU A N 1
ATOM 773 C CA . LEU A 1 99 ? 5.318 4.809 -15.912 1.00 96.75 99 LEU A CA 1
ATOM 774 C C . LEU A 1 99 ? 6.550 5.568 -16.419 1.00 96.75 99 LEU A C 1
ATOM 776 O O . LEU A 1 99 ? 6.839 5.567 -17.618 1.00 96.75 99 LEU A O 1
ATOM 780 N N . THR A 1 100 ? 7.239 6.279 -15.524 1.00 92.88 100 THR A N 1
ATOM 781 C CA . THR A 1 100 ? 8.423 7.079 -15.855 1.00 92.88 100 THR A CA 1
ATOM 782 C C . THR A 1 100 ? 9.563 6.819 -14.877 1.00 92.88 100 THR A C 1
ATOM 784 O O . THR A 1 100 ? 10.315 5.873 -15.069 1.00 92.88 100 THR A O 1
ATOM 787 N N . THR A 1 101 ? 9.732 7.657 -13.856 1.00 90.88 101 THR A N 1
ATOM 788 C CA . THR A 1 101 ? 10.736 7.469 -12.807 1.00 90.88 101 THR A CA 1
ATOM 789 C C . THR A 1 101 ? 10.063 6.902 -11.566 1.00 90.88 101 THR A C 1
ATOM 791 O O . THR A 1 101 ? 9.032 7.420 -11.130 1.00 90.88 101 THR A O 1
ATOM 794 N N . GLY A 1 102 ? 10.664 5.858 -10.996 1.00 95.75 102 GLY A N 1
ATOM 795 C CA . GLY A 1 102 ? 10.267 5.308 -9.708 1.00 95.75 102 GLY A CA 1
ATOM 796 C C . GLY A 1 102 ? 10.550 6.249 -8.534 1.00 95.75 102 GLY A C 1
ATOM 797 O O . GLY A 1 102 ? 10.962 7.404 -8.676 1.00 95.75 102 GLY A O 1
ATOM 798 N N . ILE A 1 103 ? 10.340 5.745 -7.324 1.00 97.69 103 ILE A N 1
ATOM 799 C CA . ILE A 1 103 ? 10.706 6.451 -6.096 1.00 97.69 103 ILE A CA 1
ATOM 800 C C . ILE A 1 103 ? 12.213 6.304 -5.922 1.00 97.69 103 ILE A C 1
ATOM 802 O O . ILE A 1 103 ? 12.685 5.203 -5.658 1.00 97.69 103 ILE A O 1
ATOM 806 N N . SER A 1 104 ? 12.973 7.391 -6.046 1.00 96.81 104 SER A N 1
ATOM 807 C CA . SER A 1 104 ? 14.434 7.360 -5.890 1.00 96.81 104 SER A CA 1
ATOM 808 C C . SER A 1 104 ? 14.875 6.980 -4.466 1.00 96.81 104 SER A C 1
ATOM 810 O O . SER A 1 104 ? 14.098 7.190 -3.529 1.00 96.81 104 SER A O 1
ATOM 812 N N . PRO A 1 105 ? 16.124 6.516 -4.260 1.00 94.75 105 PRO A N 1
ATOM 813 C CA . PRO A 1 105 ? 16.721 6.352 -2.937 1.00 94.75 105 PRO A CA 1
ATOM 814 C C . PRO A 1 105 ? 16.513 7.570 -2.035 1.00 94.75 105 PRO A C 1
ATOM 816 O O . PRO A 1 105 ? 16.597 8.714 -2.490 1.00 94.75 105 PRO A O 1
ATOM 819 N N . ASP A 1 106 ? 16.216 7.307 -0.762 1.00 93.50 106 ASP A N 1
ATOM 820 C CA . ASP A 1 106 ? 15.833 8.275 0.277 1.00 93.50 106 ASP A CA 1
ATOM 821 C C . ASP A 1 106 ? 14.560 9.094 -0.035 1.00 93.50 106 ASP A C 1
ATOM 823 O O . ASP A 1 106 ? 14.208 10.033 0.687 1.00 93.50 106 ASP A O 1
ATOM 827 N N . GLY A 1 107 ? 13.852 8.743 -1.110 1.00 94.94 107 GLY A N 1
ATOM 828 C CA . GLY A 1 107 ? 12.607 9.359 -1.535 1.00 94.94 107 GLY A CA 1
ATOM 829 C C . GLY A 1 107 ? 11.385 8.803 -0.809 1.00 94.94 107 GLY A C 1
ATOM 830 O O . GLY A 1 107 ? 11.415 7.768 -0.140 1.00 94.94 107 GLY A O 1
ATOM 831 N N . SER A 1 108 ? 10.266 9.505 -0.968 1.00 96.00 108 SER A N 1
ATOM 832 C CA . SER A 1 108 ? 8.950 8.994 -0.591 1.00 96.00 108 SER A CA 1
ATOM 833 C C . SER A 1 108 ? 7.884 9.539 -1.529 1.00 96.00 108 SER A C 1
ATOM 835 O O . SER A 1 108 ? 8.012 10.656 -2.037 1.00 96.00 108 SER A O 1
ATOM 837 N N . LEU A 1 109 ? 6.830 8.758 -1.741 1.00 97.50 109 LEU A N 1
ATOM 838 C CA . LEU A 1 109 ? 5.693 9.143 -2.561 1.00 97.50 109 LEU A CA 1
ATOM 839 C C . LEU A 1 109 ? 4.391 8.783 -1.852 1.00 97.50 109 LEU A C 1
ATOM 841 O O . LEU A 1 109 ? 4.197 7.658 -1.404 1.00 97.50 109 LEU A O 1
ATOM 845 N N . SER A 1 110 ? 3.503 9.766 -1.737 1.00 97.50 110 SER A N 1
ATOM 846 C CA . SER A 1 110 ? 2.144 9.597 -1.209 1.00 97.50 110 SER A CA 1
ATOM 847 C C . SER A 1 110 ? 1.121 9.786 -2.325 1.00 97.50 110 SER A C 1
ATOM 849 O O . SER A 1 110 ? 1.460 10.291 -3.395 1.00 97.50 110 SER A O 1
ATOM 851 N N . GLY A 1 111 ? -0.143 9.476 -2.040 1.00 97.38 111 GLY A N 1
ATOM 852 C CA . GLY A 1 111 ? -1.261 9.740 -2.954 1.00 97.38 111 GLY A CA 1
ATOM 853 C C . GLY A 1 111 ? -1.877 8.489 -3.574 1.00 97.38 111 GLY A C 1
ATOM 854 O O . GLY A 1 111 ? -2.747 8.613 -4.431 1.00 97.38 111 GLY A O 1
ATOM 855 N N . PHE A 1 112 ? -1.455 7.308 -3.127 1.00 98.62 112 PHE A N 1
ATOM 856 C CA . PHE A 1 112 ? -2.134 6.049 -3.413 1.00 98.62 112 PHE A CA 1
ATOM 857 C C . PHE A 1 112 ? -3.268 5.853 -2.407 1.00 98.62 112 PHE A C 1
ATOM 859 O O . PHE A 1 112 ? -3.085 6.101 -1.209 1.00 98.62 112 PHE A O 1
ATOM 866 N N . SER A 1 113 ? -4.448 5.439 -2.860 1.00 98.56 113 SER A N 1
ATOM 867 C CA . SER A 1 113 ? -5.573 5.160 -1.964 1.00 98.56 113 SER A CA 1
ATOM 868 C C . SER A 1 113 ? -6.467 4.047 -2.489 1.00 98.56 113 SER A C 1
ATOM 870 O O . SER A 1 113 ? -6.807 4.015 -3.673 1.00 98.56 113 SER A O 1
ATOM 872 N N . VAL A 1 114 ? -6.843 3.144 -1.583 1.00 98.88 114 VAL A N 1
ATOM 873 C CA . VAL A 1 114 ? -7.695 1.987 -1.865 1.00 98.88 114 VAL A CA 1
ATOM 874 C C . VAL A 1 114 ? -8.826 1.957 -0.849 1.00 98.88 114 VAL A C 1
ATOM 876 O O . VAL A 1 114 ? -8.594 1.901 0.360 1.00 98.88 114 VAL A O 1
ATOM 879 N N . GLN A 1 115 ? -10.055 1.991 -1.349 1.00 98.88 115 GLN A N 1
ATOM 880 C CA . GLN A 1 115 ? -11.263 1.752 -0.572 1.00 98.88 115 GLN A CA 1
ATOM 881 C C . GLN A 1 115 ? -11.638 0.273 -0.629 1.00 98.88 115 GLN A C 1
ATOM 883 O O . GLN A 1 115 ? -11.384 -0.394 -1.626 1.00 98.88 115 GLN A O 1
ATOM 888 N N . PHE A 1 116 ? -12.232 -0.237 0.442 1.00 98.81 116 PHE A N 1
ATOM 889 C CA . PHE A 1 116 ? -12.640 -1.633 0.556 1.00 98.81 116 PHE A CA 1
ATOM 890 C C . PHE A 1 116 ? -13.687 -1.802 1.656 1.00 98.81 116 PHE A C 1
ATOM 892 O O . PHE A 1 116 ? -13.813 -0.962 2.552 1.00 98.81 116 PHE A O 1
ATOM 899 N N . ASP A 1 117 ? -14.380 -2.933 1.627 1.00 98.75 117 ASP A N 1
ATOM 900 C CA . ASP A 1 117 ? -15.190 -3.412 2.736 1.00 98.75 117 ASP A CA 1
ATOM 901 C C . ASP A 1 117 ? -14.379 -4.391 3.588 1.00 98.75 117 ASP A C 1
ATOM 903 O O . ASP A 1 117 ? -13.806 -5.360 3.089 1.00 98.75 117 ASP A O 1
ATOM 907 N N . TYR A 1 118 ? -14.326 -4.139 4.894 1.00 98.62 118 TYR A N 1
ATOM 908 C CA . TYR A 1 118 ? -13.653 -5.003 5.856 1.00 98.62 118 TYR A CA 1
ATOM 909 C C . TYR A 1 118 ? -14.639 -5.999 6.466 1.00 98.62 118 TYR A C 1
ATOM 911 O O . TYR A 1 118 ? -15.693 -5.623 6.982 1.00 98.62 118 TYR A O 1
ATOM 919 N N . LEU A 1 119 ? -14.290 -7.280 6.432 1.00 98.12 119 LEU A N 1
ATOM 920 C CA . LEU A 1 119 ? -15.104 -8.372 6.974 1.00 98.12 119 LEU A CA 1
ATOM 921 C C . LEU A 1 119 ? -14.644 -8.828 8.364 1.00 98.12 119 LEU A C 1
ATOM 923 O O . LEU A 1 119 ? -15.335 -9.603 9.031 1.00 98.12 119 LEU A O 1
ATOM 927 N N . GLY A 1 120 ? -13.473 -8.363 8.802 1.00 96.75 120 GLY A N 1
ATOM 928 C CA . GLY A 1 120 ? -12.942 -8.642 10.128 1.00 96.75 120 GLY A CA 1
ATOM 929 C C . GLY A 1 120 ? -13.639 -7.853 11.240 1.00 96.75 120 GLY A C 1
ATOM 930 O O . GLY A 1 120 ? -14.642 -7.166 11.055 1.00 96.75 120 GLY A O 1
ATOM 931 N N . THR A 1 121 ? -13.091 -7.953 12.449 1.00 95.19 121 THR A N 1
ATOM 932 C CA . THR A 1 121 ? -13.586 -7.207 13.612 1.00 95.19 121 THR A CA 1
ATOM 933 C C . THR A 1 121 ? -12.696 -6.009 13.909 1.00 95.19 121 THR A C 1
ATOM 935 O O . THR A 1 121 ? -11.482 -6.167 14.015 1.00 95.19 121 THR A O 1
ATOM 938 N N . GLY A 1 122 ? -13.295 -4.848 14.173 1.00 94.81 122 GLY A N 1
ATOM 939 C CA . GLY A 1 122 ? -12.553 -3.634 14.517 1.00 94.81 122 GLY A CA 1
ATOM 940 C C . GLY A 1 122 ? -11.996 -2.919 13.287 1.00 94.81 122 GLY A C 1
ATOM 941 O O . GLY A 1 122 ? -12.562 -3.016 12.205 1.00 94.81 122 GLY A O 1
ATOM 942 N N . THR A 1 123 ? -10.911 -2.169 13.473 1.00 95.62 123 THR A N 1
ATOM 943 C CA . THR A 1 123 ? -10.244 -1.419 12.400 1.00 95.62 123 THR A CA 1
ATOM 944 C C . THR A 1 123 ? -9.242 -2.323 11.678 1.00 95.62 123 THR A C 1
ATOM 946 O O . THR A 1 123 ? -8.494 -3.033 12.359 1.00 95.62 123 THR A O 1
ATOM 949 N N . PRO A 1 124 ? -9.186 -2.297 10.337 1.00 97.75 124 PRO A N 1
ATOM 950 C CA . PRO A 1 124 ? -8.281 -3.153 9.587 1.00 97.75 124 PRO A CA 1
ATOM 951 C C . PRO A 1 124 ? -6.811 -2.764 9.839 1.00 97.75 124 PRO A C 1
ATOM 953 O O . PRO A 1 124 ? -6.475 -1.601 10.087 1.00 97.75 124 PRO A O 1
ATOM 956 N N . GLY A 1 125 ? -5.948 -3.783 9.867 1.00 96.38 125 GLY A N 1
ATOM 957 C CA . GLY A 1 125 ? -4.576 -3.714 10.379 1.00 96.38 125 GLY A CA 1
ATOM 958 C C . GLY A 1 125 ? -3.526 -3.397 9.319 1.00 96.38 125 GLY A C 1
ATOM 959 O O . GLY A 1 125 ? -3.794 -2.644 8.395 1.00 96.38 125 GLY A O 1
ATOM 960 N N . SER A 1 126 ? -2.328 -3.953 9.487 1.00 97.62 126 SER A N 1
ATOM 961 C CA . SER A 1 126 ? -1.247 -3.936 8.494 1.00 97.62 126 SER A CA 1
ATOM 962 C C . SER A 1 126 ? -1.527 -4.936 7.363 1.00 97.62 126 SER A C 1
ATOM 964 O O . SER A 1 126 ? -2.237 -5.912 7.593 1.00 97.62 126 SER A O 1
ATOM 966 N N . GLN A 1 127 ? -0.976 -4.691 6.171 1.00 98.44 127 GLN A N 1
ATOM 967 C CA . GLN A 1 127 ? -1.032 -5.596 5.018 1.00 98.44 127 GLN A CA 1
ATOM 968 C C . GLN A 1 127 ? 0.370 -6.073 4.655 1.00 98.44 127 GLN A C 1
ATOM 970 O O . GLN A 1 127 ? 1.335 -5.322 4.806 1.00 98.44 127 GLN A O 1
ATOM 975 N N . PHE A 1 128 ? 0.476 -7.294 4.143 1.00 98.38 128 PHE A N 1
ATOM 976 C CA . PHE A 1 128 ? 1.700 -7.760 3.505 1.00 98.38 128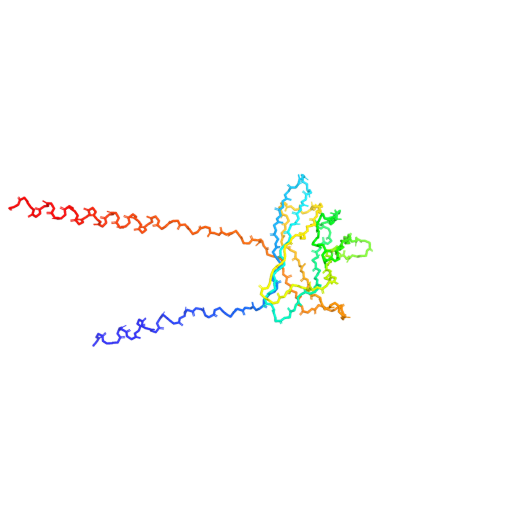 PHE A CA 1
ATOM 977 C C . PHE A 1 128 ? 1.918 -7.020 2.179 1.00 98.38 128 PHE A C 1
ATOM 979 O O . PHE A 1 128 ? 0.955 -6.705 1.475 1.00 98.38 128 PHE A O 1
ATOM 986 N N . PHE A 1 129 ? 3.170 -6.729 1.838 1.00 98.44 129 PHE A N 1
ATOM 987 C CA . PHE A 1 129 ? 3.520 -6.150 0.548 1.00 98.44 129 PHE A CA 1
ATOM 988 C C . PHE A 1 129 ? 4.838 -6.703 0.016 1.00 98.44 129 PHE A C 1
ATOM 990 O O . PHE A 1 129 ? 5.715 -7.117 0.776 1.00 98.44 129 PHE A O 1
ATOM 997 N N . GLU A 1 130 ? 4.995 -6.605 -1.298 1.00 98.12 130 GLU A N 1
ATOM 998 C CA . GLU A 1 130 ? 6.223 -6.919 -2.016 1.00 98.12 130 GLU A CA 1
ATOM 999 C C . GLU A 1 130 ? 6.659 -5.717 -2.861 1.00 98.12 130 GLU A C 1
ATOM 1001 O O . GLU A 1 130 ? 5.840 -4.997 -3.430 1.00 98.12 130 GLU A O 1
ATOM 1006 N N . ILE A 1 131 ? 7.969 -5.495 -2.938 1.00 97.56 131 ILE A N 1
ATOM 1007 C CA . ILE A 1 131 ? 8.600 -4.632 -3.939 1.00 97.56 131 ILE A CA 1
ATOM 1008 C C . ILE A 1 131 ? 9.041 -5.527 -5.088 1.00 97.56 131 ILE A C 1
ATOM 1010 O O . ILE A 1 131 ? 9.756 -6.507 -4.861 1.00 97.56 131 ILE A O 1
ATOM 1014 N N . ILE A 1 132 ? 8.655 -5.176 -6.309 1.00 97.19 132 ILE A N 1
ATOM 1015 C CA . ILE A 1 132 ? 8.806 -6.032 -7.485 1.00 97.19 132 ILE A CA 1
ATOM 1016 C C . ILE A 1 132 ? 9.815 -5.413 -8.456 1.00 97.19 132 ILE A C 1
ATOM 1018 O O . ILE A 1 132 ? 9.895 -4.197 -8.620 1.00 97.19 132 ILE A O 1
ATOM 1022 N N . ASP A 1 133 ? 10.629 -6.261 -9.085 1.00 95.44 133 ASP A N 1
ATOM 1023 C CA . ASP A 1 133 ? 11.427 -5.873 -10.250 1.00 95.44 133 ASP A CA 1
ATOM 1024 C C . ASP A 1 133 ? 10.507 -5.766 -11.480 1.00 95.44 133 ASP A C 1
ATOM 1026 O O . ASP A 1 133 ? 10.020 -6.807 -11.934 1.00 95.44 133 ASP A O 1
ATOM 1030 N N . PRO A 1 134 ? 10.323 -4.576 -12.081 1.00 94.06 134 PRO A N 1
ATOM 1031 C CA . PRO A 1 134 ? 9.363 -4.375 -13.171 1.00 94.06 134 PRO A CA 1
ATOM 1032 C C . PRO A 1 134 ? 9.768 -5.042 -14.495 1.00 94.06 134 PRO A C 1
ATOM 1034 O O . PRO A 1 134 ? 9.021 -5.024 -15.475 1.00 94.06 134 PRO A O 1
ATOM 1037 N N . ILE A 1 135 ? 10.978 -5.606 -14.576 1.00 94.06 135 ILE A N 1
ATOM 1038 C CA . ILE A 1 135 ? 11.462 -6.328 -15.756 1.00 94.06 135 ILE A CA 1
ATOM 1039 C C . ILE A 1 135 ? 11.284 -7.834 -15.587 1.00 94.06 135 ILE A C 1
ATOM 1041 O O . ILE A 1 135 ? 10.895 -8.521 -16.536 1.00 94.06 135 ILE A O 1
ATOM 1045 N N . SER A 1 136 ? 11.622 -8.368 -14.411 1.00 96.00 136 SER A N 1
ATOM 1046 C CA . SER A 1 136 ? 11.557 -9.810 -14.150 1.00 96.00 136 SER A CA 1
ATOM 1047 C C . SER A 1 136 ? 10.258 -10.264 -13.480 1.00 96.00 136 SER A C 1
ATOM 1049 O O . SER A 1 136 ? 9.984 -11.466 -13.489 1.00 96.00 136 SER A O 1
ATOM 1051 N N . PHE A 1 137 ? 9.458 -9.332 -12.950 1.00 93.19 137 PHE A N 1
ATOM 1052 C CA . PHE A 1 137 ? 8.252 -9.577 -12.151 1.00 93.19 137 PHE A CA 1
ATOM 1053 C C . PHE A 1 137 ? 8.516 -10.544 -10.995 1.00 93.19 137 PHE A C 1
ATOM 1055 O O . PHE A 1 137 ? 7.753 -11.476 -10.742 1.00 93.19 137 PHE A O 1
ATOM 1062 N N . GLN A 1 138 ? 9.675 -10.403 -10.355 1.00 96.88 138 GLN A N 1
ATOM 1063 C CA . GLN A 1 138 ? 10.043 -11.174 -9.174 1.00 96.88 138 GLN A CA 1
ATOM 1064 C C . GLN A 1 138 ? 10.136 -10.242 -7.965 1.00 96.88 138 GLN A C 1
ATOM 1066 O O . GLN A 1 138 ? 10.627 -9.117 -8.116 1.00 96.88 138 GLN A O 1
ATOM 1071 N N . PRO A 1 139 ? 9.725 -10.702 -6.771 1.00 95.94 139 PRO A N 1
ATOM 1072 C CA . PRO A 1 139 ? 9.871 -9.917 -5.558 1.00 95.94 139 PRO A CA 1
ATOM 1073 C C . PRO A 1 139 ? 11.356 -9.720 -5.233 1.00 95.94 139 PRO A C 1
ATOM 1075 O O . PRO A 1 139 ? 12.145 -10.669 -5.181 1.00 95.94 139 PRO A O 1
ATOM 1078 N N . ILE A 1 140 ? 11.738 -8.463 -5.025 1.00 94.50 140 ILE A N 1
ATOM 1079 C CA . ILE A 1 140 ? 13.073 -8.045 -4.581 1.00 94.50 140 ILE A CA 1
ATOM 1080 C C . ILE A 1 140 ? 13.134 -8.054 -3.051 1.00 94.50 140 ILE A C 1
ATOM 1082 O O . ILE A 1 140 ? 14.155 -8.417 -2.461 1.00 94.50 140 ILE A O 1
ATOM 1086 N N . SER A 1 141 ? 12.047 -7.625 -2.414 1.00 93.94 141 SER A N 1
ATOM 1087 C CA . SER A 1 141 ? 11.899 -7.565 -0.964 1.00 93.94 141 SER A CA 1
ATOM 1088 C C . SER A 1 141 ? 10.433 -7.584 -0.574 1.00 93.94 141 SER A C 1
ATOM 1090 O O . SER A 1 141 ? 9.595 -7.103 -1.331 1.00 93.94 141 SER A O 1
ATOM 1092 N N . ASP A 1 142 ? 10.162 -8.024 0.642 1.00 95.38 142 ASP A N 1
ATOM 1093 C CA . ASP A 1 142 ? 8.833 -8.080 1.229 1.00 95.38 142 ASP A CA 1
ATOM 1094 C C . ASP A 1 142 ? 8.850 -7.574 2.676 1.00 95.38 142 ASP A C 1
ATOM 1096 O O . ASP A 1 142 ? 9.882 -7.630 3.354 1.00 95.38 142 ASP A O 1
ATOM 1100 N N . ASP A 1 143 ? 7.724 -7.026 3.129 1.00 96.12 143 ASP A N 1
ATOM 1101 C CA . ASP A 1 143 ? 7.504 -6.637 4.525 1.00 96.12 143 ASP A CA 1
ATOM 1102 C C . ASP A 1 143 ? 5.995 -6.425 4.780 1.00 96.12 143 ASP A C 1
ATOM 1104 O O . ASP A 1 143 ? 5.134 -6.767 3.969 1.00 96.12 143 ASP A O 1
ATOM 1108 N N . TYR A 1 144 ? 5.662 -5.851 5.931 1.00 97.25 144 TYR A N 1
ATOM 1109 C CA . TYR A 1 144 ? 4.315 -5.463 6.321 1.00 97.25 144 TYR A CA 1
ATOM 1110 C C . TYR A 1 144 ? 4.185 -3.943 6.417 1.00 97.25 144 TYR A C 1
ATOM 1112 O O . TYR A 1 144 ? 5.051 -3.260 6.981 1.00 97.25 144 TYR A O 1
ATOM 1120 N N . THR A 1 145 ? 3.073 -3.403 5.914 1.00 97.81 145 THR A N 1
ATOM 1121 C CA . THR A 1 145 ? 2.795 -1.966 5.961 1.00 97.81 145 THR A CA 1
ATOM 1122 C C . THR A 1 145 ? 2.748 -1.476 7.411 1.00 97.81 145 THR A C 1
ATOM 1124 O O . THR A 1 145 ? 2.324 -2.188 8.322 1.00 97.81 145 THR A O 1
ATOM 1127 N N . GLN A 1 146 ? 3.190 -0.251 7.669 1.00 96.00 146 GLN A N 1
ATOM 1128 C CA . GLN A 1 146 ? 3.243 0.310 9.022 1.00 96.00 146 GLN A CA 1
ATOM 1129 C C . GLN A 1 146 ? 2.248 1.461 9.162 1.00 96.00 146 GLN A C 1
ATOM 1131 O O . GLN A 1 146 ? 2.061 2.217 8.211 1.00 96.00 146 GLN A O 1
ATOM 1136 N N . PRO A 1 147 ? 1.614 1.665 10.325 1.00 95.12 147 PRO A N 1
ATOM 1137 C CA . PRO A 1 147 ? 0.808 2.860 10.523 1.00 95.12 147 PRO A CA 1
ATOM 1138 C C . PRO A 1 147 ? 1.685 4.102 10.323 1.00 95.12 147 PRO A C 1
ATOM 1140 O O . PRO A 1 147 ? 2.816 4.153 10.816 1.00 95.12 147 PRO A O 1
ATOM 1143 N N . LEU A 1 148 ? 1.170 5.097 9.596 1.00 89.38 148 LEU A N 1
ATOM 1144 C CA . LEU A 1 148 ? 1.882 6.350 9.361 1.00 89.38 148 LEU A CA 1
ATOM 1145 C C . LEU A 1 148 ? 2.313 6.936 10.719 1.00 89.38 148 LEU A C 1
ATOM 1147 O O . LEU A 1 148 ? 1.463 7.053 11.614 1.00 89.38 148 LEU A O 1
ATOM 1151 N N . PRO A 1 149 ? 3.604 7.277 10.913 1.00 79.62 149 PRO A N 1
ATOM 1152 C CA . PRO A 1 149 ? 4.081 7.757 12.196 1.00 79.62 149 PRO A CA 1
ATOM 1153 C C . PRO A 1 149 ? 3.284 8.993 12.592 1.00 79.62 149 PRO A C 1
ATOM 1155 O O . PRO A 1 149 ? 3.252 9.991 11.871 1.00 79.62 149 PRO A O 1
ATOM 1158 N N . VAL A 1 150 ? 2.640 8.944 13.755 1.00 69.44 150 VAL A N 1
ATOM 1159 C CA . VAL A 1 150 ? 2.124 10.165 14.362 1.00 69.44 150 VAL A CA 1
ATOM 1160 C C . VAL A 1 150 ? 3.358 10.961 14.763 1.00 69.44 150 VAL A C 1
ATOM 1162 O O . VAL A 1 150 ? 4.130 10.506 15.608 1.00 69.44 150 VAL A O 1
ATOM 1165 N N . GLU A 1 151 ? 3.582 12.108 14.120 1.00 62.28 151 GLU A N 1
ATOM 1166 C CA . GLU A 1 151 ? 4.590 13.083 14.538 1.00 62.28 151 GLU A CA 1
ATOM 1167 C C . GLU A 1 151 ? 4.348 13.389 16.022 1.00 62.28 151 GLU A C 1
ATOM 1169 O O . GLU A 1 151 ? 3.451 14.154 16.391 1.00 62.28 151 GLU A O 1
ATOM 1174 N N . ASN A 1 152 ? 5.107 12.730 16.899 1.00 50.78 152 ASN A N 1
ATOM 1175 C CA . ASN A 1 152 ? 5.056 12.979 18.326 1.00 50.78 152 ASN A CA 1
ATOM 1176 C C . ASN A 1 152 ? 5.644 14.369 18.536 1.00 50.78 152 ASN A C 1
ATOM 1178 O O . ASN A 1 152 ? 6.861 14.529 18.631 1.00 50.78 152 ASN A O 1
ATOM 1182 N N . VAL A 1 153 ? 4.774 15.380 18.590 1.00 66.44 153 VAL A N 1
ATOM 1183 C CA . VAL A 1 153 ? 5.150 16.723 19.028 1.00 66.44 153 VAL A CA 1
ATOM 1184 C C . VAL A 1 153 ? 5.861 16.551 20.369 1.00 66.44 153 VAL A C 1
ATOM 1186 O O . VAL A 1 153 ? 5.234 16.037 21.301 1.00 66.44 153 VAL A O 1
ATOM 1189 N N . PRO A 1 154 ? 7.153 16.923 20.484 1.00 67.94 154 PRO A N 1
ATOM 1190 C CA . PRO A 1 154 ? 7.892 16.723 21.716 1.00 67.94 154 PRO A CA 1
ATOM 1191 C C . PRO A 1 154 ? 7.110 17.332 22.870 1.00 67.94 154 PRO A C 1
ATOM 1193 O O . PRO A 1 154 ? 6.765 18.519 22.825 1.00 67.94 154 PRO A O 1
ATOM 1196 N N . GLU A 1 155 ? 6.803 16.522 23.886 1.00 72.25 155 GLU A N 1
ATOM 1197 C CA . GLU A 1 155 ? 6.132 17.037 25.071 1.00 72.25 155 GLU A CA 1
ATOM 1198 C C . GLU A 1 155 ? 6.952 18.223 25.597 1.00 72.25 155 GLU A C 1
ATOM 1200 O O . GLU A 1 155 ? 8.181 18.112 25.730 1.00 72.25 155 GLU A O 1
ATOM 1205 N N . PRO A 1 156 ? 6.320 19.381 25.875 1.00 72.94 156 PRO A N 1
ATOM 1206 C CA . PRO A 1 156 ? 7.048 20.499 26.442 1.00 72.94 156 PRO A CA 1
ATOM 1207 C C . PRO A 1 156 ? 7.763 20.005 27.706 1.00 72.94 156 PRO A C 1
ATOM 1209 O O . PRO A 1 156 ? 7.163 19.255 28.477 1.00 72.94 156 PRO A O 1
ATOM 1212 N N . PRO A 1 157 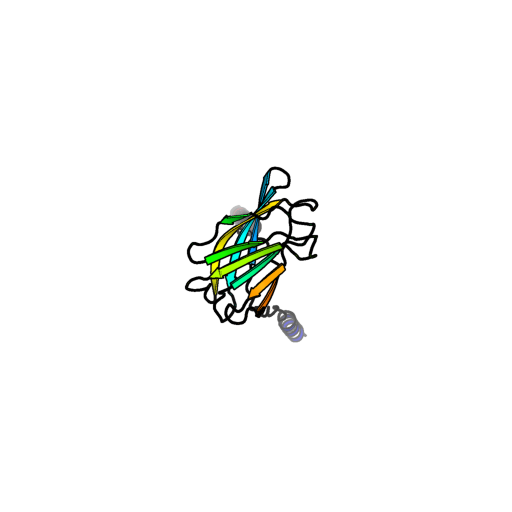? 9.016 20.406 27.978 1.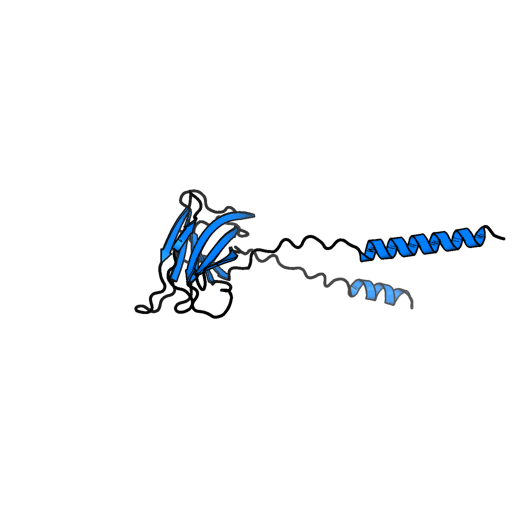00 82.56 157 PRO A N 1
ATOM 1213 C CA . PRO A 1 157 ? 9.764 19.918 29.132 1.00 82.56 157 PRO A CA 1
ATOM 1214 C C . PRO A 1 157 ? 9.261 20.589 30.425 1.00 82.56 157 PRO A C 1
ATOM 1216 O O . PRO A 1 157 ? 9.983 21.328 31.098 1.00 82.56 157 PRO A O 1
ATOM 1219 N N . VAL A 1 158 ? 7.998 20.346 30.788 1.00 90.75 158 VAL A N 1
ATOM 1220 C CA . VAL A 1 158 ? 7.295 21.001 31.900 1.00 90.75 158 VAL A CA 1
ATOM 1221 C C . VAL A 1 158 ? 7.998 20.704 33.221 1.00 90.75 158 VAL A C 1
ATOM 1223 O O . VAL A 1 158 ? 8.128 21.585 34.068 1.00 90.75 158 VAL A O 1
ATOM 1226 N N . PHE A 1 159 ? 8.540 19.492 33.372 1.00 85.62 159 PHE A N 1
ATOM 1227 C CA . PHE A 1 159 ? 9.322 19.104 34.545 1.00 85.62 159 PHE A CA 1
ATOM 1228 C C . PHE A 1 159 ? 10.637 19.876 34.664 1.00 85.62 159 PHE A C 1
ATOM 1230 O O . PHE A 1 159 ? 11.024 20.243 35.773 1.00 85.62 159 PHE A O 1
ATOM 1237 N N . VAL A 1 160 ? 11.299 20.183 33.542 1.00 91.62 160 VAL A N 1
ATOM 1238 C CA . VAL A 1 160 ? 12.516 21.008 33.540 1.00 91.62 160 VAL A CA 1
ATOM 1239 C C . VAL A 1 160 ? 12.171 22.434 33.956 1.00 91.62 160 VAL A C 1
ATOM 1241 O O . VAL A 1 160 ? 12.843 22.997 34.818 1.00 91.62 160 VAL A O 1
ATOM 1244 N N . LEU A 1 161 ? 11.087 22.993 33.410 1.00 89.38 161 LEU A N 1
ATOM 1245 C CA . LEU A 1 161 ? 10.628 24.342 33.739 1.00 89.38 161 LEU A CA 1
ATOM 1246 C C . LEU A 1 161 ? 10.205 24.460 35.214 1.00 89.38 161 LEU A C 1
ATOM 1248 O O . LEU A 1 161 ? 10.567 25.419 35.896 1.00 89.38 161 LEU A O 1
ATOM 1252 N N . LEU A 1 162 ? 9.495 23.453 35.729 1.00 94.50 162 LEU A N 1
ATOM 1253 C CA . LEU A 1 162 ? 9.077 23.372 37.128 1.00 94.50 162 LEU A CA 1
ATOM 1254 C C . LEU A 1 162 ? 10.283 23.257 38.070 1.00 94.50 162 LEU A C 1
ATOM 1256 O O . LEU A 1 162 ? 10.355 23.980 39.066 1.00 94.50 162 LEU A O 1
ATOM 1260 N N . ALA A 1 163 ? 11.251 22.394 37.745 1.00 93.25 163 ALA A N 1
ATOM 1261 C CA . ALA A 1 163 ? 12.479 22.248 38.521 1.00 93.25 163 ALA A CA 1
ATOM 1262 C C . ALA A 1 163 ? 13.277 23.561 38.561 1.00 93.25 163 ALA A C 1
ATOM 1264 O O . ALA A 1 163 ? 13.728 23.981 39.630 1.00 93.25 163 ALA A O 1
ATOM 1265 N N . PHE A 1 164 ? 13.383 24.257 37.424 1.00 94.38 164 PHE A N 1
ATOM 1266 C CA . PHE A 1 164 ? 14.016 25.574 37.348 1.00 94.38 164 PHE A CA 1
ATOM 1267 C C . PHE A 1 164 ? 13.277 26.625 38.187 1.00 94.38 164 PHE A C 1
ATOM 1269 O O . PHE A 1 164 ? 13.908 27.382 38.926 1.00 94.38 164 PHE A O 1
ATOM 1276 N N . GLY A 1 165 ? 11.943 26.654 38.135 1.00 92.75 165 GLY A N 1
ATOM 1277 C CA . GLY A 1 165 ? 11.130 27.574 38.934 1.00 92.75 165 GLY A CA 1
ATOM 1278 C C . GLY A 1 165 ? 11.309 27.366 40.441 1.00 92.75 165 GLY A C 1
ATOM 1279 O O . GLY A 1 165 ? 11.549 28.321 41.183 1.00 92.75 165 GLY A O 1
ATOM 1280 N N . LEU A 1 166 ? 11.275 26.113 40.904 1.00 95.31 166 LEU A N 1
ATOM 1281 C CA . LEU A 1 166 ? 11.509 25.768 42.311 1.00 95.31 166 LEU A CA 1
ATOM 1282 C C . LEU A 1 166 ? 12.930 26.120 42.767 1.00 95.31 166 LEU A C 1
ATOM 1284 O O . LEU A 1 166 ? 13.125 26.577 43.900 1.00 95.31 166 LEU A O 1
ATOM 1288 N N . PHE A 1 167 ? 13.916 25.954 41.884 1.00 94.25 167 PHE A N 1
ATOM 1289 C CA . PHE A 1 167 ? 15.293 26.356 42.141 1.00 94.25 167 PHE A CA 1
ATOM 1290 C C . PHE A 1 167 ? 15.412 27.876 42.329 1.00 94.25 167 PHE A C 1
ATOM 1292 O O . PHE A 1 167 ? 15.936 28.324 43.351 1.00 94.25 167 PHE A O 1
ATOM 1299 N N . LEU A 1 168 ? 14.845 28.676 41.420 1.00 94.44 168 LEU A N 1
ATOM 1300 C CA . LEU A 1 168 ? 14.852 30.142 41.512 1.00 94.44 168 LEU A CA 1
ATOM 1301 C C . LEU A 1 168 ? 14.151 30.653 42.779 1.00 94.44 168 LEU A C 1
ATOM 1303 O O . LEU A 1 168 ? 14.687 31.523 43.469 1.00 94.44 168 LEU A O 1
ATOM 1307 N N . ILE A 1 169 ? 13.000 30.076 43.138 1.00 95.19 169 ILE A N 1
ATOM 1308 C CA . ILE A 1 169 ? 12.288 30.412 44.383 1.00 95.19 169 ILE A CA 1
ATOM 1309 C C . ILE A 1 169 ? 13.159 30.089 45.604 1.00 95.19 169 ILE A C 1
ATOM 1311 O O . ILE A 1 169 ? 13.246 30.885 46.542 1.00 95.19 169 ILE A O 1
ATOM 1315 N N . SER A 1 170 ? 13.837 28.940 45.600 1.00 91.06 170 SER A N 1
ATOM 1316 C CA . SER A 1 170 ? 14.720 28.525 46.696 1.00 91.06 170 SER A CA 1
ATOM 1317 C C . SER A 1 170 ? 15.927 29.456 46.848 1.00 91.06 170 SER A C 1
ATOM 1319 O O . SER A 1 170 ? 16.267 29.845 47.968 1.00 91.06 170 SER A O 1
ATOM 1321 N N . CYS A 1 171 ? 16.538 29.871 45.735 1.00 88.56 171 CYS A N 1
ATOM 1322 C CA . CYS A 1 171 ? 17.618 30.857 45.719 1.00 88.56 171 CYS A CA 1
ATOM 1323 C C . CYS A 1 171 ? 17.151 32.227 46.233 1.00 88.56 171 CYS A C 1
ATOM 1325 O O . CYS A 1 171 ? 17.818 32.817 47.083 1.00 88.56 171 CYS A O 1
ATOM 1327 N N . TYR A 1 172 ? 15.980 32.699 45.795 1.00 85.69 172 TYR A N 1
ATOM 1328 C CA . TYR A 1 172 ? 15.411 33.982 46.219 1.00 85.69 172 TYR A CA 1
ATOM 1329 C C . TYR A 1 172 ? 15.061 34.020 47.717 1.00 85.69 172 TYR A C 1
ATOM 1331 O O . TYR A 1 172 ? 15.289 35.018 48.403 1.00 85.69 172 TYR A O 1
ATOM 1339 N N . ARG A 1 173 ? 14.543 32.917 48.276 1.00 82.81 173 ARG A N 1
ATOM 1340 C CA . ARG A 1 173 ? 14.234 32.838 49.716 1.00 82.81 173 ARG A CA 1
ATOM 1341 C C . ARG A 1 173 ? 15.490 32.909 50.586 1.00 82.81 173 ARG A C 1
ATOM 1343 O O . ARG A 1 173 ? 15.451 33.542 51.639 1.00 82.81 173 ARG A O 1
ATOM 1350 N N . ARG A 1 174 ? 16.597 32.301 50.144 1.00 77.81 174 ARG A N 1
ATOM 1351 C CA . ARG A 1 174 ? 17.876 32.311 50.874 1.00 77.81 174 ARG A CA 1
ATOM 1352 C C . ARG A 1 174 ? 18.531 33.692 50.892 1.00 77.81 174 ARG A C 1
ATOM 1354 O O . ARG A 1 174 ? 19.027 34.109 51.932 1.00 77.81 174 ARG A O 1
ATOM 1361 N N . THR A 1 175 ? 18.501 34.430 49.784 1.00 74.19 175 THR A N 1
ATOM 1362 C CA . THR A 1 175 ? 19.082 35.783 49.735 1.00 74.19 175 THR A CA 1
ATOM 1363 C C . THR A 1 175 ? 18.293 36.784 50.578 1.00 74.19 175 THR A C 1
ATOM 1365 O O . THR A 1 175 ? 18.899 37.622 51.242 1.00 74.19 175 THR A O 1
ATOM 1368 N N . ARG A 1 176 ? 16.958 36.660 50.640 1.00 71.88 176 ARG A N 1
ATOM 1369 C CA . ARG A 1 176 ? 16.107 37.519 51.482 1.00 71.88 176 ARG A CA 1
ATOM 1370 C C . ARG A 1 176 ? 16.337 37.313 52.984 1.00 71.88 176 ARG A C 1
ATOM 1372 O O . ARG A 1 176 ? 16.289 38.282 53.734 1.00 71.88 176 ARG A O 1
ATOM 1379 N N . GLN A 1 177 ? 16.601 36.083 53.426 1.00 63.69 177 GLN A N 1
ATOM 1380 C CA . GLN A 1 177 ? 16.916 35.794 54.833 1.00 63.69 177 GLN A CA 1
ATOM 1381 C C . GLN A 1 177 ? 18.264 36.387 55.268 1.00 63.69 177 GLN A C 1
ATOM 1383 O O . GLN A 1 177 ? 18.391 36.836 56.401 1.00 63.69 177 GLN A O 1
ATOM 1388 N N . ASN A 1 178 ? 19.235 36.474 54.357 1.00 59.03 178 ASN A N 1
ATOM 1389 C CA . ASN A 1 178 ? 20.554 37.045 54.642 1.00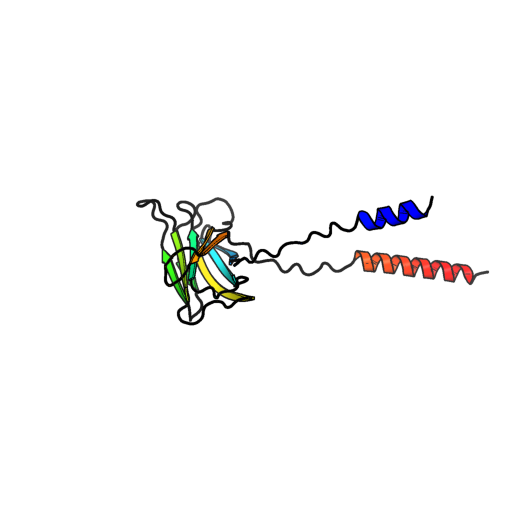 59.03 178 ASN A CA 1
ATOM 1390 C C . ASN A 1 178 ? 20.581 38.588 54.677 1.00 59.03 178 ASN A C 1
ATOM 1392 O O . ASN A 1 178 ? 21.606 39.154 55.031 1.00 59.03 178 ASN A O 1
ATOM 1396 N N . HIS A 1 179 ? 19.497 39.271 54.293 1.00 55.28 179 HIS A N 1
ATOM 1397 C CA . HIS A 1 179 ? 19.381 40.741 54.322 1.00 55.28 179 HIS A CA 1
ATOM 1398 C C . HIS A 1 179 ? 18.600 41.276 55.539 1.00 55.28 179 HIS A C 1
ATOM 1400 O O . HIS A 1 179 ? 18.349 42.475 55.620 1.00 55.28 179 HIS A O 1
ATOM 1406 N N . GLN A 1 180 ? 18.184 40.407 56.469 1.00 52.56 180 GLN A N 1
ATOM 1407 C CA . GLN A 1 180 ? 17.507 40.790 57.721 1.00 52.56 180 GLN A CA 1
ATOM 1408 C C . GLN A 1 180 ? 18.358 40.535 58.980 1.00 52.56 180 GLN A C 1
ATOM 1410 O O . GLN A 1 180 ? 17.803 40.358 60.063 1.00 52.56 180 GLN A O 1
ATOM 1415 N N . ILE A 1 181 ? 19.688 40.515 58.840 1.00 47.44 181 ILE A N 1
ATOM 1416 C CA . ILE A 1 181 ? 20.657 40.454 59.947 1.00 47.44 181 ILE A CA 1
ATOM 1417 C C . ILE A 1 181 ? 21.530 41.703 59.897 1.00 47.44 181 ILE A C 1
ATOM 1419 O O . ILE A 1 181 ? 21.964 42.046 58.774 1.00 47.44 181 ILE A O 1
#

Sequence (181 aa):
MKAKI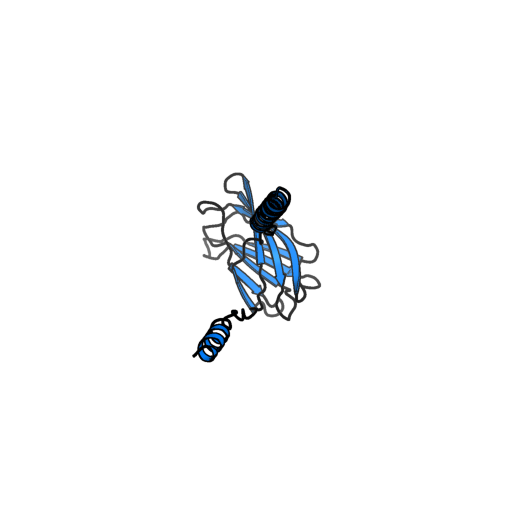IQKCLLSMQLLGFSMAVLSSPIYYQVTEISGNTYEYQYTVGNQSAADIEEFTIYFDLGLYENLLLTASPADWDSIVDQPDPSIPDDGYFDSLALTTGISPDGSLSGFSVQFDYLGTGTPGSQFFEIIDPISFQPISDDYTQPLPVENVPEPPVFVLLAFGLFLISCYRRTRQNHQI

Foldseek 3Di:
DVVVVVVVVVVVPPPPPPPDPDQDFAKAWDWDDPDDQKIKIWIKTFGQDQAFQFKKKWWAAAQFWADKDWPWDPPQKDWDWAGQDPVPRGTIMIMIGGNPGGAHHRGMDTITMIMIGGRDPDTDDKTKMFRADPVPRDGPDIDIHHHDDDPPPPDDPVVVVVVVVVVVVVVVVVVVVVVVD

Radius of gyration: 26.61 Å; chains: 1; bounding box: 61×60×76 Å

Secondary structure (DSSP, 8-state):
--HHHHHHHHHSS-------------EEEEEEEEETTEEEEEEEEE--SSS-B-EEEEEE-BTTEEEEEEEE--TTEEEEEE--BTTTTB-EEEEEEESS--B-TT-EEEEEEEEEEE-SSSS----EEEEEETTTTEEEEEEE-EEPP---PPPP-HHHHHHHHHHHHHHHHHHHHTT--